Protein AF-A0A7V5R2I4-F1 (afdb_monomer)

Structure (mmCIF, N/CA/C/O backbone):
data_AF-A0A7V5R2I4-F1
#
_entry.id   AF-A0A7V5R2I4-F1
#
loop_
_atom_site.group_PDB
_atom_site.id
_atom_site.type_symbol
_atom_site.label_atom_id
_atom_site.label_alt_id
_atom_site.label_comp_id
_atom_site.label_asym_id
_atom_site.label_entity_id
_atom_site.label_seq_id
_atom_site.pdbx_PDB_ins_code
_atom_site.Cartn_x
_atom_site.Cartn_y
_atom_site.Cartn_z
_atom_site.occupancy
_atom_site.B_iso_or_equiv
_atom_site.auth_seq_id
_atom_site.auth_comp_id
_atom_site.auth_asym_id
_atom_site.auth_atom_id
_atom_site.pdbx_PDB_model_num
ATOM 1 N N . MET A 1 1 ? -25.174 -14.044 34.228 1.00 38.81 1 MET A N 1
ATOM 2 C CA . MET A 1 1 ? -23.750 -13.716 33.975 1.00 38.81 1 MET A CA 1
ATOM 3 C C . MET A 1 1 ? -23.270 -14.518 32.770 1.00 38.81 1 MET A C 1
ATOM 5 O O . MET A 1 1 ? -23.059 -15.716 32.894 1.00 38.81 1 MET A O 1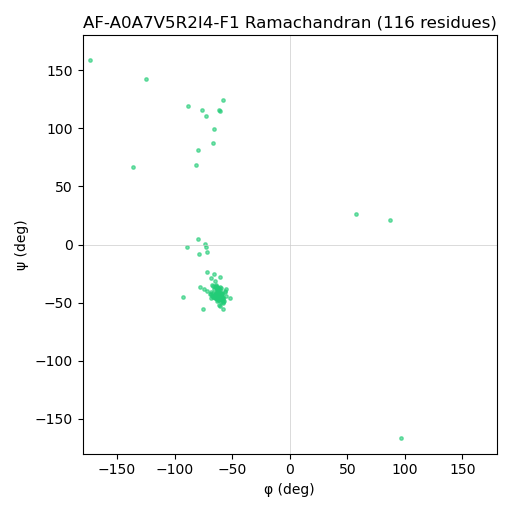
ATOM 9 N N . ILE A 1 2 ? -23.187 -13.897 31.590 1.00 45.03 2 ILE A N 1
ATOM 10 C CA . ILE A 1 2 ? -22.806 -14.571 30.337 1.00 45.03 2 ILE A CA 1
ATOM 11 C C . ILE A 1 2 ? -21.277 -14.528 30.209 1.00 45.03 2 ILE A C 1
ATOM 13 O O . ILE A 1 2 ? -20.680 -13.452 30.187 1.00 45.03 2 ILE A O 1
ATOM 17 N N . LYS A 1 3 ? -20.639 -15.704 30.168 1.00 42.44 3 LYS A N 1
ATOM 18 C CA . LYS A 1 3 ? -19.192 -15.876 29.964 1.00 42.44 3 LYS A CA 1
ATOM 19 C C . LYS A 1 3 ? -18.788 -15.298 28.600 1.00 42.44 3 LYS A C 1
ATOM 21 O O . LYS A 1 3 ? -19.198 -15.813 27.565 1.00 42.44 3 LYS A O 1
ATOM 26 N N . LYS A 1 4 ? -17.959 -14.249 28.594 1.00 44.88 4 LYS A N 1
ATOM 27 C CA . LYS A 1 4 ? -17.351 -13.693 27.376 1.00 44.88 4 LYS A CA 1
ATOM 28 C C . LYS A 1 4 ? -16.260 -14.659 26.890 1.00 44.88 4 LYS A C 1
ATOM 30 O O . LYS A 1 4 ? -15.244 -14.839 27.561 1.00 44.88 4 LYS A O 1
ATOM 35 N N . ASN A 1 5 ? -16.516 -15.318 25.761 1.00 41.62 5 ASN A N 1
ATOM 36 C CA . ASN A 1 5 ? -15.604 -16.251 25.098 1.00 41.62 5 ASN A CA 1
ATOM 37 C C . ASN A 1 5 ? -14.274 -15.551 24.758 1.00 41.62 5 ASN A C 1
ATOM 39 O O . ASN A 1 5 ? -14.260 -14.529 24.075 1.00 41.62 5 ASN A O 1
ATOM 43 N N . ARG A 1 6 ? -13.152 -16.110 25.226 1.00 44.22 6 ARG A N 1
ATOM 44 C CA . ARG A 1 6 ? -11.790 -15.554 25.084 1.00 44.22 6 ARG A CA 1
ATOM 45 C C . ARG A 1 6 ? -11.198 -15.662 23.665 1.00 44.22 6 ARG A C 1
ATOM 47 O O . ARG A 1 6 ? -10.083 -15.209 23.455 1.00 44.22 6 ARG A O 1
ATOM 54 N N . ALA A 1 7 ? -11.931 -16.215 22.697 1.00 42.22 7 ALA A N 1
ATOM 55 C CA . ALA A 1 7 ? -11.445 -16.445 21.332 1.00 42.22 7 ALA A CA 1
ATOM 56 C C . ALA A 1 7 ? -11.669 -15.269 20.355 1.00 42.22 7 ALA A C 1
ATOM 58 O O . ALA A 1 7 ? -11.259 -15.360 19.204 1.00 42.22 7 ALA A O 1
ATOM 59 N N . GLN A 1 8 ? -12.304 -14.169 20.781 1.00 41.88 8 GLN A N 1
ATOM 60 C CA . GLN A 1 8 ? -12.522 -12.983 19.939 1.00 41.88 8 GLN A CA 1
ATOM 61 C C . GLN A 1 8 ? -12.228 -11.685 20.698 1.00 41.88 8 GLN A C 1
ATOM 6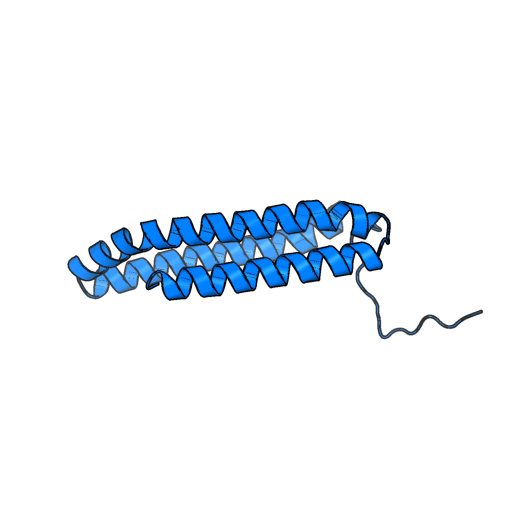3 O O . GLN A 1 8 ? -13.119 -10.884 20.979 1.00 41.88 8 GLN A O 1
ATOM 68 N N . GLN A 1 9 ? -10.962 -11.456 21.050 1.00 42.25 9 GLN A N 1
ATOM 69 C CA . GLN A 1 9 ? -10.503 -10.091 21.306 1.00 42.25 9 GLN A CA 1
ATOM 70 C C . GLN A 1 9 ? -10.239 -9.413 19.959 1.00 42.25 9 GLN A C 1
ATOM 72 O O . GLN A 1 9 ? -9.111 -9.351 19.488 1.00 42.25 9 GLN A O 1
ATOM 77 N N . HIS A 1 10 ? -11.301 -8.925 19.316 1.00 53.16 10 HIS A N 1
ATOM 78 C CA . HIS A 1 10 ? -11.143 -7.841 18.350 1.00 53.16 10 HIS A CA 1
ATOM 79 C C . HIS A 1 10 ? -10.562 -6.661 19.143 1.00 53.16 10 HIS A C 1
ATOM 81 O O . HIS A 1 10 ? -11.208 -6.192 20.083 1.00 53.16 10 HIS A O 1
ATOM 87 N N . ASN A 1 11 ? -9.332 -6.239 18.837 1.00 63.03 11 ASN A N 1
ATOM 88 C CA . ASN A 1 11 ? -8.772 -5.004 19.386 1.00 63.03 11 ASN A CA 1
ATOM 89 C C . ASN A 1 11 ? -9.584 -3.847 18.806 1.00 63.03 11 ASN A C 1
ATOM 91 O O . ASN A 1 11 ? -9.273 -3.336 17.735 1.00 63.03 11 ASN A O 1
ATOM 95 N N . ASP A 1 12 ? -10.676 -3.504 19.483 1.00 75.31 12 ASP A N 1
ATOM 96 C CA . ASP A 1 12 ? -11.515 -2.367 19.146 1.00 75.31 12 ASP A CA 1
ATOM 97 C C . ASP A 1 12 ? -10.706 -1.086 19.359 1.00 75.31 12 ASP A C 1
ATOM 99 O O . ASP A 1 12 ? -10.537 -0.611 20.481 1.00 75.31 12 ASP A O 1
ATOM 103 N N . LEU A 1 13 ? -10.178 -0.552 18.258 1.00 81.62 13 LEU A N 1
ATOM 104 C CA . LEU A 1 13 ? -9.348 0.650 18.253 1.00 81.62 13 LEU A CA 1
ATOM 105 C C . LEU A 1 13 ? -10.170 1.920 18.535 1.00 81.62 13 LEU A C 1
ATOM 107 O O . LEU A 1 13 ? -9.588 2.991 18.686 1.00 81.62 13 LEU A O 1
ATOM 111 N N . THR A 1 14 ? -11.506 1.818 18.616 1.00 82.00 14 THR A N 1
ATOM 112 C CA . THR A 1 14 ? -12.383 2.933 19.010 1.00 82.00 14 THR A CA 1
ATOM 113 C C . THR A 1 14 ? -12.402 3.161 20.523 1.00 82.00 14 THR A C 1
ATOM 115 O O . THR A 1 14 ? -12.956 4.155 20.987 1.00 82.00 14 THR A O 1
ATOM 118 N N . GLN A 1 15 ? -11.796 2.260 21.305 1.00 82.12 15 GLN A N 1
ATOM 119 C CA . GLN A 1 15 ? -11.779 2.312 22.764 1.00 82.12 15 GLN A CA 1
ATOM 120 C C . GLN A 1 15 ? -10.347 2.283 23.309 1.00 82.12 15 GLN A C 1
ATOM 122 O O . GLN A 1 15 ? -9.492 1.542 22.835 1.00 82.12 15 GLN A O 1
ATOM 127 N N . GLY A 1 16 ? -10.087 3.044 24.375 1.00 85.38 16 GLY A N 1
ATOM 128 C CA . GLY A 1 16 ? -8.799 3.046 25.076 1.00 85.38 16 GLY A CA 1
ATOM 129 C C . GLY A 1 16 ? -7.833 4.168 24.655 1.00 85.38 16 GLY A C 1
ATOM 130 O O . GLY A 1 16 ? -8.235 5.155 24.042 1.00 85.38 16 GLY A O 1
ATOM 131 N N . PRO A 1 17 ? -6.544 4.080 25.036 1.00 90.25 17 PRO A N 1
ATOM 132 C CA . PRO A 1 17 ? -5.621 5.212 24.955 1.00 90.25 17 PRO A CA 1
ATOM 133 C C . PRO A 1 17 ? -5.140 5.482 23.524 1.00 90.25 17 PRO A C 1
ATOM 135 O O . PRO A 1 17 ? -4.395 4.687 22.949 1.00 90.25 17 PRO A O 1
ATOM 138 N N . ILE A 1 18 ? -5.490 6.650 22.977 1.00 91.25 18 ILE A N 1
ATOM 139 C CA . ILE A 1 18 ? -5.156 7.082 21.604 1.00 91.25 18 ILE A CA 1
ATOM 140 C C . ILE A 1 18 ? -3.655 6.960 21.312 1.00 91.25 18 ILE A C 1
ATOM 142 O O . ILE A 1 18 ? -3.272 6.390 20.295 1.00 91.25 18 ILE A O 1
ATOM 146 N N . LYS A 1 19 ? -2.785 7.410 22.230 1.00 92.81 19 LYS A N 1
ATOM 147 C CA . LYS A 1 19 ? -1.322 7.355 22.050 1.00 92.81 19 LYS A CA 1
ATOM 148 C C . LYS A 1 19 ? -0.809 5.933 21.782 1.00 92.81 19 LYS A C 1
ATOM 150 O O . LYS A 1 19 ? 0.058 5.749 20.935 1.00 92.81 19 LYS A O 1
ATOM 155 N N . SER A 1 20 ? -1.339 4.927 22.485 1.00 91.12 20 SER A N 1
ATOM 156 C CA . SER A 1 20 ? -0.918 3.533 22.286 1.00 91.12 20 SER A CA 1
ATOM 157 C C . SER A 1 20 ? -1.371 3.006 20.926 1.00 91.12 20 SER A C 1
ATOM 159 O O . SER A 1 20 ? -0.586 2.363 20.234 1.00 91.12 20 SER A O 1
ATOM 161 N N . HIS A 1 21 ? -2.606 3.316 20.527 1.00 91.56 21 HIS A N 1
ATOM 162 C CA . HIS A 1 21 ? -3.149 2.935 19.224 1.00 91.56 21 HIS A CA 1
ATOM 163 C C . HIS A 1 21 ? -2.374 3.580 18.076 1.00 91.56 21 HIS A C 1
ATOM 165 O O . HIS A 1 21 ? -1.971 2.878 17.154 1.00 91.56 21 HIS A O 1
ATOM 171 N N . LEU A 1 22 ? -2.080 4.879 18.175 1.00 92.62 22 LEU A N 1
ATOM 172 C CA . LEU A 1 22 ? -1.276 5.590 17.183 1.00 92.62 22 LEU A CA 1
ATOM 173 C C . LEU A 1 22 ? 0.091 4.937 16.995 1.00 92.62 22 LEU A C 1
ATOM 175 O O . LEU A 1 22 ? 0.464 4.655 15.868 1.00 92.62 22 LEU A O 1
ATOM 179 N N . ILE A 1 23 ? 0.813 4.631 18.075 1.00 94.19 23 ILE A N 1
ATOM 180 C CA . ILE A 1 23 ? 2.133 3.989 17.976 1.00 94.19 23 ILE A CA 1
ATOM 181 C C . ILE A 1 23 ? 2.022 2.587 17.353 1.00 94.19 23 ILE A C 1
ATOM 183 O O . ILE A 1 23 ? 2.813 2.240 16.478 1.00 94.19 23 ILE A O 1
ATOM 187 N N . LYS A 1 24 ? 1.021 1.794 17.761 1.00 91.81 24 LYS A N 1
ATOM 188 C CA . LYS A 1 24 ? 0.790 0.436 17.236 1.00 91.81 24 LYS A CA 1
ATOM 189 C C . LYS A 1 24 ? 0.396 0.406 15.759 1.00 91.81 24 LYS A C 1
ATOM 191 O O . LYS A 1 24 ? 0.616 -0.618 15.126 1.00 91.81 24 LYS A O 1
ATOM 196 N N . LEU A 1 25 ? -0.184 1.483 15.228 1.00 92.38 25 LEU A N 1
ATOM 197 C CA . LEU A 1 25 ? -0.539 1.609 13.812 1.00 92.38 25 LEU A CA 1
ATOM 198 C C . LEU A 1 25 ? 0.577 2.274 12.997 1.00 92.38 25 LEU A C 1
ATOM 200 O O . LEU A 1 25 ? 0.930 1.791 11.927 1.00 92.38 25 LEU A O 1
ATOM 204 N N . ALA A 1 26 ? 1.158 3.359 13.512 1.00 94.88 26 ALA A N 1
ATOM 205 C CA . ALA A 1 26 ? 2.138 4.167 12.798 1.00 94.88 26 ALA A CA 1
ATOM 206 C C . ALA A 1 26 ? 3.458 3.426 12.579 1.00 94.88 26 ALA A C 1
ATOM 208 O O . ALA A 1 26 ? 3.995 3.488 11.484 1.00 94.88 26 ALA A O 1
ATOM 209 N N . ILE A 1 27 ? 3.972 2.693 13.575 1.00 96.06 27 ILE A N 1
ATOM 210 C CA . ILE A 1 27 ? 5.232 1.946 13.416 1.00 96.06 27 ILE A CA 1
ATOM 211 C C . ILE A 1 27 ? 5.156 0.935 12.258 1.00 96.06 27 ILE A C 1
ATOM 213 O O . ILE A 1 27 ? 5.998 1.017 11.362 1.00 96.06 27 ILE A O 1
ATOM 217 N N . PRO A 1 28 ? 4.183 -0.000 12.220 1.00 95.19 28 PRO A N 1
ATOM 218 C CA . PRO A 1 28 ? 4.104 -0.954 11.119 1.00 95.19 28 PRO A CA 1
ATOM 219 C C . PRO A 1 28 ? 3.759 -0.288 9.783 1.00 95.19 28 PRO A C 1
ATOM 221 O O . PRO A 1 28 ? 4.310 -0.695 8.765 1.00 95.19 28 PRO A O 1
ATOM 224 N N . ALA A 1 29 ? 2.916 0.752 9.770 1.00 95.38 29 ALA A N 1
ATOM 225 C CA . ALA A 1 29 ? 2.605 1.486 8.542 1.00 95.38 29 ALA A CA 1
ATOM 226 C C . ALA A 1 29 ? 3.848 2.175 7.954 1.00 95.38 29 ALA A C 1
ATOM 228 O O . ALA A 1 29 ? 4.153 1.988 6.778 1.00 95.38 29 ALA A O 1
ATOM 229 N N . SER A 1 30 ? 4.611 2.902 8.775 1.00 97.19 30 SER A N 1
ATOM 230 C CA . SER A 1 30 ? 5.850 3.564 8.352 1.00 97.19 30 SER A CA 1
ATOM 231 C C . SER A 1 30 ? 6.907 2.565 7.894 1.00 97.19 30 SER A C 1
ATOM 233 O O . SER A 1 30 ? 7.603 2.818 6.915 1.00 97.19 30 SER A O 1
ATOM 235 N N . LEU A 1 31 ? 7.020 1.417 8.569 1.00 97.69 31 LEU A N 1
ATOM 236 C CA . LEU A 1 31 ? 7.926 0.354 8.145 1.00 97.69 31 LEU A CA 1
ATOM 237 C C . LEU A 1 31 ? 7.512 -0.212 6.779 1.00 97.69 31 LEU A C 1
ATOM 239 O O . LEU A 1 31 ? 8.367 -0.410 5.921 1.00 97.69 31 LEU A O 1
ATOM 243 N N . GLY A 1 32 ? 6.209 -0.404 6.555 1.00 96.69 32 GLY A N 1
ATOM 244 C CA . GLY A 1 32 ? 5.668 -0.789 5.252 1.00 96.69 32 GLY A CA 1
ATOM 245 C C . GLY A 1 32 ? 6.031 0.213 4.155 1.00 96.69 32 GLY A C 1
ATOM 246 O O . GLY A 1 32 ? 6.563 -0.184 3.124 1.00 96.69 32 GLY A O 1
ATOM 247 N N . MET A 1 33 ? 5.845 1.512 4.406 1.00 96.62 33 MET A N 1
ATOM 248 C CA . MET A 1 33 ? 6.222 2.570 3.455 1.00 96.62 33 MET A CA 1
ATOM 249 C C . MET A 1 33 ? 7.734 2.629 3.194 1.00 96.62 33 MET A C 1
ATOM 251 O O . MET A 1 33 ? 8.165 2.902 2.073 1.00 96.62 33 MET A O 1
ATOM 255 N N . MET A 1 34 ? 8.556 2.356 4.210 1.00 98.00 34 MET A N 1
ATOM 256 C CA . MET A 1 34 ? 10.007 2.272 4.049 1.00 98.00 34 MET A CA 1
ATOM 257 C C . MET A 1 34 ? 10.389 1.116 3.118 1.00 98.00 34 MET A C 1
ATOM 259 O O . MET A 1 34 ? 11.191 1.309 2.208 1.00 98.00 34 MET A O 1
ATOM 263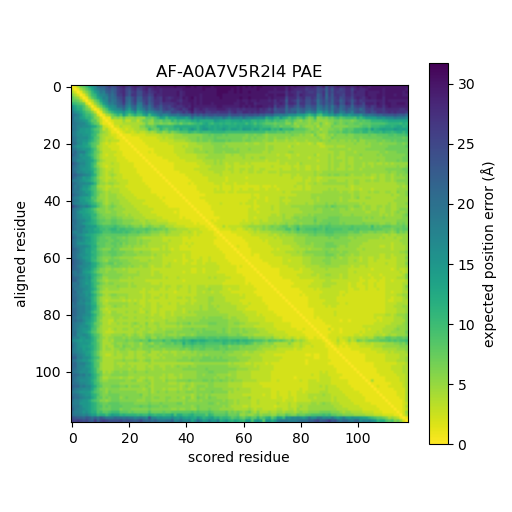 N N . PHE A 1 35 ? 9.799 -0.068 3.309 1.00 97.81 35 PHE A N 1
ATOM 264 C CA . PHE A 1 35 ? 10.042 -1.214 2.432 1.00 97.81 35 PHE A CA 1
ATOM 265 C C . PHE A 1 35 ? 9.525 -0.992 1.012 1.00 97.81 35 PHE A C 1
ATOM 267 O O . PHE A 1 35 ? 10.219 -1.358 0.071 1.00 97.81 35 PHE A O 1
ATOM 274 N N . ASP A 1 36 ? 8.372 -0.348 0.851 1.00 95.50 36 ASP A N 1
ATOM 275 C CA . ASP A 1 36 ? 7.843 0.040 -0.459 1.00 95.50 36 ASP A CA 1
ATOM 276 C C . ASP A 1 36 ? 8.814 0.978 -1.201 1.00 95.50 36 ASP A C 1
ATOM 278 O O . ASP A 1 36 ? 9.169 0.761 -2.359 1.00 95.50 36 ASP A O 1
ATOM 282 N N . THR A 1 37 ? 9.373 1.964 -0.494 1.00 96.56 37 THR A N 1
ATOM 283 C CA . THR A 1 37 ? 10.397 2.863 -1.051 1.00 96.56 37 THR A CA 1
ATOM 284 C C . THR A 1 37 ? 11.679 2.111 -1.426 1.00 96.56 37 THR A C 1
ATOM 286 O O . THR A 1 37 ? 12.241 2.338 -2.496 1.00 96.56 37 THR A O 1
ATOM 289 N N . LEU A 1 38 ? 12.149 1.201 -0.566 1.00 97.88 38 LEU A N 1
ATOM 290 C CA . LEU A 1 38 ? 13.338 0.384 -0.831 1.00 97.88 38 LEU A CA 1
ATOM 291 C C . LEU A 1 38 ? 13.132 -0.572 -2.006 1.00 97.88 38 LEU A C 1
ATOM 293 O O . LEU A 1 38 ? 14.068 -0.786 -2.774 1.00 97.88 38 LEU A O 1
ATOM 297 N N . TYR A 1 39 ? 11.929 -1.122 -2.162 1.00 95.38 39 TYR A N 1
ATOM 298 C CA . TYR A 1 39 ? 11.563 -1.944 -3.308 1.00 95.38 39 TYR A CA 1
ATOM 299 C C . TYR A 1 39 ? 11.667 -1.133 -4.602 1.00 95.38 39 TYR A C 1
ATOM 301 O O . TYR A 1 39 ? 12.418 -1.523 -5.491 1.00 95.38 39 TYR A O 1
ATOM 309 N N . ASN A 1 40 ? 11.038 0.046 -4.654 1.00 93.62 40 ASN A N 1
ATOM 310 C CA . ASN A 1 40 ? 11.108 0.941 -5.813 1.00 93.62 40 ASN A CA 1
ATOM 311 C C . ASN A 1 40 ? 12.5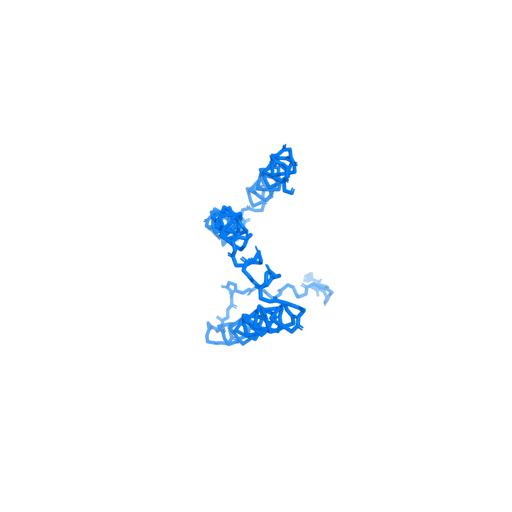50 1.382 -6.137 1.00 93.62 40 ASN A C 1
ATOM 313 O O . ASN A 1 40 ? 12.931 1.492 -7.301 1.00 93.62 40 ASN A O 1
ATOM 317 N N . LEU A 1 41 ? 13.382 1.625 -5.118 1.00 95.62 41 LEU A N 1
ATOM 318 C CA . LEU A 1 41 ? 14.800 1.946 -5.311 1.00 95.62 41 LEU A CA 1
ATOM 319 C C . LEU A 1 41 ? 15.582 0.756 -5.881 1.00 95.62 41 LEU A C 1
ATOM 321 O O . LEU A 1 41 ? 16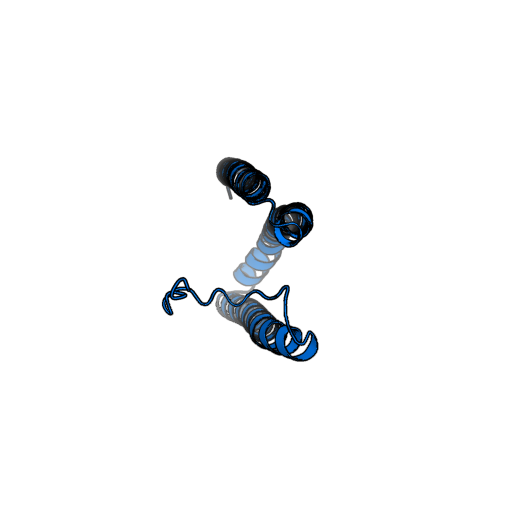.388 0.919 -6.795 1.00 95.62 41 LEU A O 1
ATOM 325 N N . THR A 1 42 ? 15.352 -0.430 -5.324 1.00 96.69 42 THR A N 1
ATOM 326 C CA . THR A 1 42 ? 16.039 -1.661 -5.724 1.00 96.69 42 THR A CA 1
ATOM 327 C C . THR A 1 42 ? 15.669 -2.047 -7.154 1.00 96.69 42 THR A C 1
ATOM 329 O O . THR A 1 42 ? 16.555 -2.363 -7.942 1.00 96.69 42 THR A O 1
ATOM 332 N N . ASP A 1 43 ? 14.389 -1.956 -7.512 1.00 94.25 43 ASP A N 1
ATOM 333 C CA . ASP A 1 43 ? 13.887 -2.232 -8.860 1.00 94.25 43 ASP A CA 1
ATOM 334 C C . ASP A 1 43 ? 14.538 -1.314 -9.908 1.00 94.25 43 ASP A C 1
ATOM 336 O O . ASP A 1 43 ? 15.152 -1.787 -10.866 1.00 94.25 43 ASP A O 1
ATOM 340 N N . ASN A 1 44 ? 14.545 -0.001 -9.650 1.00 93.12 44 ASN A N 1
ATOM 341 C CA . ASN A 1 44 ? 15.213 0.974 -10.514 1.00 93.12 44 ASN A CA 1
ATOM 342 C C . ASN A 1 44 ? 16.723 0.722 -10.640 1.00 93.12 44 ASN A C 1
ATOM 344 O O . ASN A 1 44 ? 17.283 0.855 -11.730 1.00 93.12 44 ASN A O 1
ATOM 348 N N . TRP A 1 45 ? 17.394 0.337 -9.548 1.00 95.50 45 TRP A N 1
ATOM 349 C CA . TRP A 1 45 ? 18.813 -0.021 -9.593 1.00 95.50 45 TRP A CA 1
ATOM 350 C C . TRP A 1 45 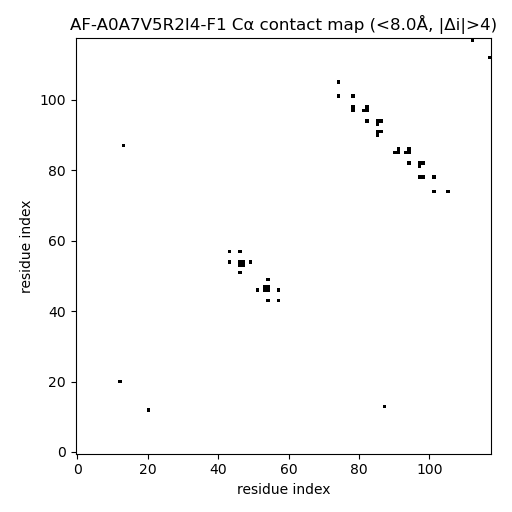? 19.033 -1.205 -10.540 1.00 95.50 45 TRP A C 1
ATOM 352 O O . TRP A 1 45 ? 19.870 -1.128 -11.443 1.00 95.50 45 TRP A O 1
ATOM 362 N N . PHE A 1 46 ? 18.295 -2.304 -10.362 1.00 95.69 46 PHE A N 1
ATOM 363 C CA . PHE A 1 46 ? 18.445 -3.488 -11.210 1.00 95.69 46 PHE A CA 1
ATOM 364 C C . PHE A 1 46 ? 18.107 -3.202 -12.675 1.00 95.69 46 PHE A C 1
ATOM 366 O O . PHE A 1 46 ? 18.847 -3.650 -13.551 1.00 95.69 46 PHE A O 1
ATOM 373 N N . ALA A 1 47 ? 17.077 -2.402 -12.955 1.00 94.69 47 ALA A N 1
ATOM 374 C CA . ALA A 1 47 ? 16.764 -1.966 -14.314 1.00 94.69 47 ALA A CA 1
ATOM 375 C C . ALA A 1 47 ? 17.929 -1.193 -14.958 1.00 94.69 47 ALA A C 1
ATOM 377 O O . ALA A 1 47 ? 18.293 -1.471 -16.103 1.00 94.69 47 ALA A O 1
ATOM 378 N N . GLY A 1 48 ? 18.572 -0.295 -14.203 1.00 94.44 48 GLY A N 1
ATOM 379 C CA . GLY A 1 48 ? 19.773 0.422 -14.642 1.00 94.44 48 GLY A CA 1
ATOM 380 C C . GLY A 1 48 ? 20.985 -0.483 -14.876 1.00 94.44 48 GLY A C 1
ATOM 381 O O . GLY A 1 48 ? 21.776 -0.222 -15.776 1.00 94.44 48 GLY A O 1
ATOM 382 N N . MET A 1 49 ? 21.117 -1.582 -14.124 1.00 95.75 49 MET A N 1
ATOM 383 C CA . MET A 1 49 ? 22.178 -2.573 -14.359 1.00 95.75 49 MET A CA 1
ATOM 384 C C . MET A 1 49 ? 21.954 -3.417 -15.621 1.00 95.75 49 MET A C 1
ATOM 386 O O . MET A 1 49 ? 22.921 -3.948 -16.161 1.00 95.75 49 MET A O 1
ATOM 390 N N . ILE A 1 50 ? 20.711 -3.553 -16.098 1.00 95.44 50 ILE A N 1
ATOM 391 C CA . ILE A 1 50 ? 20.405 -4.298 -17.328 1.00 95.44 50 ILE A CA 1
ATOM 392 C C . ILE A 1 50 ? 20.806 -3.483 -18.561 1.00 95.44 50 ILE A C 1
ATOM 394 O O . ILE A 1 50 ? 21.538 -3.979 -19.414 1.00 95.44 50 ILE A O 1
ATOM 398 N N . SER A 1 51 ? 20.292 -2.257 -18.688 1.00 95.31 51 SER A N 1
ATOM 399 C CA . SER A 1 51 ? 20.683 -1.298 -19.730 1.00 95.31 51 SER A CA 1
ATOM 400 C C . SER A 1 51 ? 20.022 0.060 -19.499 1.00 95.31 51 SER A C 1
ATOM 402 O O . SER A 1 51 ? 18.934 0.134 -18.925 1.00 95.31 51 SER A O 1
ATOM 404 N N . ASP A 1 52 ? 20.599 1.116 -20.072 1.00 94.38 52 ASP A N 1
ATOM 405 C CA . ASP A 1 52 ? 19.989 2.452 -20.073 1.00 94.38 52 ASP A CA 1
ATOM 406 C C . ASP A 1 52 ? 18.580 2.436 -20.690 1.00 94.38 52 ASP A C 1
ATOM 408 O O . ASP A 1 52 ? 17.648 3.040 -20.160 1.00 94.38 52 ASP A O 1
ATOM 412 N N . ASN A 1 53 ? 18.391 1.675 -21.774 1.00 95.69 53 ASN A N 1
ATOM 413 C CA . ASN A 1 53 ? 17.093 1.537 -22.440 1.00 95.69 53 ASN A CA 1
ATOM 414 C C . ASN A 1 53 ? 16.039 0.876 -21.537 1.00 95.69 53 ASN A C 1
ATOM 416 O O . ASN A 1 53 ? 14.870 1.257 -21.588 1.00 95.69 53 ASN A O 1
ATOM 420 N N . ALA A 1 54 ? 16.438 -0.092 -20.706 1.00 93.31 54 ALA A N 1
ATOM 421 C CA . ALA A 1 54 ? 15.537 -0.738 -19.755 1.00 93.31 54 ALA A CA 1
ATOM 422 C C . ALA A 1 54 ? 15.090 0.239 -18.655 1.00 93.31 54 ALA A C 1
ATOM 424 O O . ALA A 1 54 ? 13.897 0.330 -18.371 1.00 93.31 54 ALA A O 1
ATOM 425 N N . LEU A 1 55 ? 16.017 1.023 -18.094 1.00 94.56 55 LEU A N 1
ATOM 426 C CA . LEU A 1 55 ? 15.704 2.036 -17.079 1.00 94.56 55 LEU A CA 1
ATOM 427 C C . LEU A 1 55 ? 14.802 3.156 -17.621 1.00 94.56 55 LEU A C 1
ATOM 429 O O . LEU A 1 55 ? 13.850 3.576 -16.955 1.00 94.56 55 LEU A O 1
ATOM 433 N N . VAL A 1 56 ? 15.067 3.624 -18.845 1.00 95.25 56 VAL A N 1
ATOM 434 C CA . VAL A 1 56 ? 14.217 4.614 -19.525 1.00 95.25 56 VAL A CA 1
ATOM 435 C C . VAL A 1 56 ? 12.820 4.043 -19.774 1.00 95.25 56 VAL A C 1
ATOM 437 O O . VAL A 1 56 ? 11.828 4.709 -19.475 1.00 95.25 56 VAL A O 1
ATOM 440 N N . GLY A 1 57 ? 12.724 2.800 -20.256 1.00 94.69 57 GLY A N 1
ATOM 441 C CA . GLY A 1 57 ? 11.446 2.112 -20.447 1.00 94.69 57 GLY A CA 1
ATOM 442 C C . GLY A 1 57 ? 10.639 1.992 -19.151 1.00 94.69 57 GLY A C 1
ATOM 443 O O . GLY A 1 57 ? 9.455 2.329 -19.134 1.00 94.69 57 GLY A O 1
ATOM 444 N N . LEU A 1 58 ? 11.290 1.597 -18.052 1.00 94.31 58 LEU A N 1
ATOM 445 C CA . LEU A 1 58 ? 10.671 1.498 -16.728 1.00 94.31 58 LEU A CA 1
ATOM 446 C C . LEU A 1 58 ? 10.154 2.856 -16.236 1.00 94.31 58 LEU A C 1
ATOM 448 O O . LEU A 1 58 ? 9.031 2.950 -15.739 1.00 94.31 58 LEU A O 1
ATOM 452 N N . SER A 1 59 ? 10.936 3.921 -16.424 1.00 92.75 59 SER A N 1
ATOM 453 C CA . SER A 1 59 ? 10.558 5.280 -16.016 1.00 92.75 59 SER A CA 1
ATOM 454 C C . SER A 1 59 ? 9.306 5.769 -16.750 1.00 92.75 59 SER A C 1
ATOM 456 O O . SER A 1 59 ? 8.421 6.368 -16.141 1.00 92.75 59 SER A O 1
ATOM 458 N N . ILE A 1 60 ? 9.195 5.475 -18.050 1.00 94.50 60 ILE A N 1
ATOM 459 C CA . ILE A 1 60 ? 8.012 5.817 -18.851 1.00 94.50 60 ILE A CA 1
ATOM 460 C C . ILE A 1 60 ? 6.800 4.988 -18.400 1.00 94.50 60 ILE A C 1
ATOM 462 O O . ILE A 1 60 ? 5.726 5.547 -18.176 1.00 94.50 60 ILE A O 1
ATOM 466 N N . ALA A 1 61 ? 6.966 3.674 -18.212 1.00 92.44 61 ALA A N 1
ATOM 467 C CA . ALA A 1 61 ? 5.894 2.792 -17.742 1.00 92.44 61 ALA A CA 1
ATOM 468 C C . ALA A 1 61 ? 5.373 3.194 -16.348 1.00 92.44 61 ALA A C 1
ATOM 470 O O . ALA A 1 61 ? 4.166 3.160 -16.092 1.00 92.44 61 ALA A O 1
ATOM 471 N N . SER A 1 62 ? 6.269 3.661 -15.475 1.00 91.81 62 SER A N 1
ATOM 472 C CA . SER A 1 62 ? 5.948 4.109 -14.116 1.00 91.81 62 SER A CA 1
ATOM 473 C C . SER A 1 62 ? 4.959 5.278 -14.080 1.00 91.81 62 SER A C 1
ATOM 475 O O . SER A 1 62 ? 4.187 5.387 -13.131 1.00 91.81 62 SER A O 1
ATOM 477 N N . ILE A 1 63 ? 4.915 6.128 -15.114 1.00 93.00 63 ILE A N 1
ATOM 478 C CA . ILE A 1 63 ? 3.942 7.232 -15.204 1.00 93.00 63 ILE A CA 1
ATOM 479 C C . ILE A 1 63 ? 2.515 6.681 -15.294 1.00 93.00 63 ILE A C 1
ATOM 481 O O . ILE A 1 63 ? 1.623 7.139 -14.580 1.00 93.00 63 ILE A O 1
ATOM 485 N N . VAL A 1 64 ? 2.297 5.675 -16.145 1.00 91.38 64 VAL A N 1
ATOM 486 C CA . VAL A 1 64 ? 0.983 5.033 -16.294 1.00 91.38 64 VAL A CA 1
ATOM 487 C C . VAL A 1 64 ? 0.633 4.247 -15.032 1.00 91.38 64 VAL A C 1
ATOM 489 O O . VAL A 1 64 ? -0.492 4.331 -14.541 1.00 91.38 64 VAL A O 1
ATOM 492 N N . PHE A 1 65 ? 1.612 3.552 -14.452 1.00 90.25 65 PHE A N 1
ATOM 493 C CA . PHE A 1 65 ? 1.433 2.822 -13.201 1.00 90.25 65 PHE A CA 1
ATOM 494 C C . PHE A 1 65 ? 1.022 3.740 -12.036 1.00 90.25 65 PHE A C 1
ATOM 496 O O . PHE A 1 65 ? 0.092 3.422 -11.294 1.00 90.25 65 PHE A O 1
ATOM 503 N N . LEU A 1 66 ? 1.630 4.926 -11.918 1.00 92.06 66 LEU A N 1
ATOM 504 C CA . LEU A 1 66 ? 1.275 5.911 -10.895 1.00 92.06 66 LEU A CA 1
ATOM 505 C C . LEU A 1 66 ? -0.180 6.387 -11.027 1.00 92.06 66 LEU A C 1
ATOM 507 O O . LEU A 1 66 ? -0.862 6.559 -10.016 1.00 92.06 66 LEU A O 1
ATOM 511 N N . LEU A 1 67 ? -0.682 6.565 -12.255 1.00 92.06 67 LEU A N 1
ATOM 512 C CA . LEU A 1 67 ? -2.085 6.926 -12.488 1.00 92.06 67 LEU A CA 1
ATOM 513 C C . LEU A 1 67 ? -3.041 5.834 -11.984 1.00 92.06 67 LEU A C 1
ATOM 515 O O . LEU A 1 67 ? -4.061 6.148 -11.368 1.00 92.06 67 LEU A O 1
ATOM 519 N N . LEU A 1 68 ? -2.698 4.558 -12.177 1.00 89.56 68 LEU A N 1
ATOM 520 C CA . LEU A 1 68 ? -3.492 3.438 -11.660 1.00 89.56 68 LEU A CA 1
ATOM 521 C C . LEU A 1 68 ? -3.475 3.368 -10.131 1.00 89.56 68 LEU A C 1
ATOM 523 O O . LEU A 1 68 ? -4.520 3.161 -9.501 1.00 89.56 68 LEU A O 1
ATOM 527 N N . ILE A 1 69 ? -2.307 3.591 -9.523 1.00 92.00 69 ILE A N 1
ATOM 528 C CA . ILE A 1 69 ? -2.191 3.701 -8.067 1.00 92.00 69 ILE A CA 1
ATOM 529 C C . ILE A 1 69 ? -3.078 4.840 -7.563 1.00 92.00 69 ILE A C 1
ATOM 531 O O . ILE A 1 69 ? -3.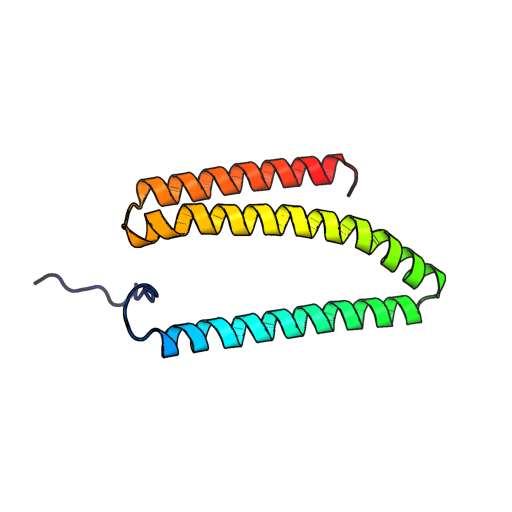824 4.638 -6.609 1.00 92.00 69 ILE A O 1
ATOM 535 N N . ALA A 1 70 ? -3.065 6.008 -8.211 1.00 93.81 70 ALA A N 1
ATOM 536 C CA . ALA A 1 70 ? -3.862 7.159 -7.788 1.00 93.81 70 ALA A CA 1
ATOM 537 C C . ALA A 1 70 ? -5.369 6.850 -7.748 1.00 93.81 70 ALA A C 1
ATOM 539 O O . ALA A 1 70 ? -6.043 7.191 -6.774 1.00 93.81 70 ALA A O 1
ATOM 540 N N . ILE A 1 71 ? -5.893 6.149 -8.759 1.00 92.12 71 ILE A N 1
ATOM 541 C CA . ILE A 1 71 ? -7.300 5.713 -8.796 1.00 92.12 71 ILE A CA 1
ATOM 542 C C . ILE A 1 71 ? -7.593 4.737 -7.649 1.00 92.12 71 ILE A C 1
ATOM 544 O O . ILE A 1 71 ? -8.590 4.881 -6.936 1.00 92.12 71 ILE A O 1
ATOM 548 N N . THR A 1 72 ? -6.701 3.770 -7.436 1.00 91.62 72 THR A N 1
ATOM 549 C CA . THR A 1 72 ? -6.853 2.737 -6.401 1.00 91.62 72 THR A CA 1
ATOM 550 C C . THR A 1 72 ? -6.820 3.338 -4.994 1.00 91.62 72 THR A C 1
ATOM 552 O O . THR A 1 72 ? -7.691 3.049 -4.172 1.00 91.62 72 THR A O 1
ATOM 555 N N . VAL A 1 73 ? -5.866 4.234 -4.729 1.00 94.25 73 VAL A N 1
ATOM 556 C CA . VAL A 1 73 ? -5.762 4.991 -3.474 1.00 94.25 73 VAL A CA 1
ATOM 557 C C . VAL A 1 73 ? -6.989 5.885 -3.280 1.00 94.25 73 VAL A C 1
ATOM 559 O O . VAL A 1 73 ? -7.499 5.990 -2.164 1.00 94.25 73 VAL A O 1
ATOM 562 N N . GLY A 1 74 ? -7.516 6.476 -4.356 1.00 94.75 74 GLY A N 1
ATOM 563 C CA . GLY A 1 74 ? -8.771 7.226 -4.338 1.00 94.75 74 GLY A CA 1
ATOM 564 C C . GLY A 1 74 ? -9.954 6.380 -3.860 1.00 94.75 74 GLY A C 1
ATOM 565 O O . GLY A 1 74 ? -10.653 6.777 -2.925 1.00 94.75 74 GLY A O 1
ATOM 566 N N . LEU A 1 75 ? -10.142 5.182 -4.429 1.00 94.75 75 LEU A N 1
ATOM 567 C CA . LEU A 1 75 ? -11.189 4.251 -3.992 1.00 94.75 75 LEU A CA 1
ATOM 568 C C . LEU A 1 75 ? -10.984 3.797 -2.541 1.00 94.75 75 LEU A C 1
ATOM 570 O O . LEU A 1 75 ? -11.947 3.760 -1.770 1.00 94.75 75 LEU A O 1
ATOM 574 N N . GLN A 1 76 ? -9.753 3.451 -2.158 1.00 94.56 76 GLN A N 1
ATOM 575 C CA . GLN A 1 76 ? -9.418 3.046 -0.792 1.00 94.56 76 GLN A CA 1
ATOM 576 C C . GLN A 1 76 ? -9.777 4.152 0.209 1.00 94.56 76 GLN A C 1
ATOM 578 O O . GLN A 1 76 ? -10.443 3.890 1.214 1.00 94.56 76 GLN A O 1
ATOM 583 N N . SER A 1 77 ? -9.358 5.386 -0.074 1.00 95.56 77 SER A N 1
ATOM 584 C CA . SER A 1 77 ? -9.612 6.551 0.774 1.00 95.56 77 SER A CA 1
ATOM 585 C C . SER A 1 77 ? -11.109 6.852 0.879 1.00 95.56 77 SER A C 1
ATOM 587 O O . SER A 1 77 ? -11.637 6.968 1.986 1.00 95.56 77 SER A O 1
ATOM 589 N N . GLY A 1 78 ? -11.824 6.867 -0.253 1.00 95.56 78 GLY A N 1
ATOM 590 C CA . GLY A 1 78 ? -13.275 7.064 -0.285 1.00 95.56 78 GLY A CA 1
ATOM 591 C C . GLY A 1 78 ? -14.033 5.988 0.496 1.00 95.56 78 GLY A C 1
ATOM 592 O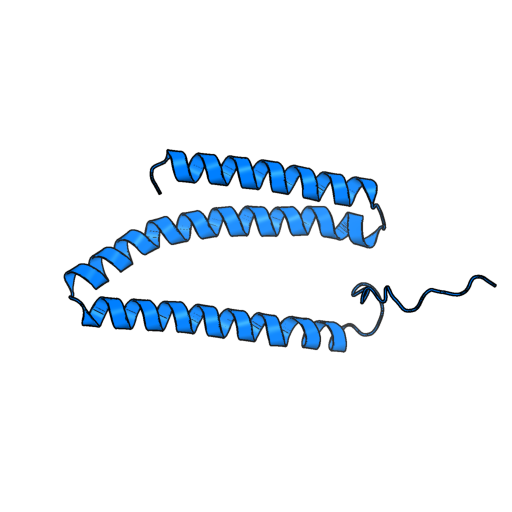 O . GLY A 1 78 ? -14.891 6.303 1.315 1.00 95.56 78 GLY A O 1
ATOM 593 N N . THR A 1 79 ? -13.657 4.718 0.324 1.00 95.81 79 THR A N 1
ATOM 594 C CA . THR A 1 79 ? -14.249 3.595 1.068 1.00 95.81 79 THR A CA 1
ATOM 595 C C . THR A 1 79 ? -14.019 3.740 2.570 1.00 95.81 79 THR A C 1
ATOM 597 O O . THR A 1 79 ? -14.956 3.594 3.352 1.00 95.81 79 THR A O 1
ATOM 600 N N . SER A 1 80 ? -12.793 4.069 2.986 1.00 94.50 80 SER A N 1
ATOM 601 C CA . SER A 1 80 ? -12.459 4.289 4.397 1.00 94.50 80 SER A CA 1
ATOM 602 C C . SER A 1 80 ? -13.291 5.424 5.005 1.00 94.50 80 SER A C 1
ATOM 604 O O . SER A 1 80 ? -13.853 5.267 6.090 1.00 94.50 80 SER A O 1
ATOM 606 N N . ALA A 1 81 ? -13.452 6.535 4.276 1.00 95.50 81 ALA A N 1
ATOM 607 C CA . ALA A 1 81 ? -14.250 7.680 4.709 1.00 95.50 81 ALA A CA 1
ATOM 608 C C . ALA A 1 81 ? -15.745 7.351 4.873 1.00 95.50 81 ALA A C 1
ATOM 610 O O . ALA A 1 81 ? -16.379 7.870 5.790 1.00 95.50 81 ALA A O 1
ATOM 611 N N . MET A 1 82 ? -16.306 6.475 4.030 1.00 95.00 82 MET A N 1
ATOM 612 C CA . MET A 1 82 ? -17.702 6.029 4.155 1.00 95.00 82 MET A CA 1
ATOM 613 C C . MET A 1 82 ? -17.892 4.982 5.260 1.00 95.00 82 MET A C 1
ATOM 615 O O . MET A 1 82 ? -18.892 5.009 5.972 1.00 95.00 82 MET A O 1
ATOM 619 N N . VAL A 1 83 ? -16.927 4.075 5.443 1.00 95.50 83 VAL A N 1
ATOM 620 C CA . VAL A 1 83 ? -17.007 3.000 6.445 1.00 95.50 83 VAL A CA 1
ATOM 621 C C . VAL A 1 83 ? -16.784 3.520 7.866 1.00 95.50 83 VAL A C 1
ATOM 623 O O . VAL A 1 83 ? -17.443 3.046 8.792 1.00 95.50 83 VAL A O 1
ATOM 626 N N . ALA A 1 84 ? -15.872 4.476 8.067 1.00 92.38 84 ALA A N 1
ATOM 627 C CA . ALA A 1 84 ? -15.448 4.894 9.404 1.00 92.38 84 ALA A CA 1
ATOM 628 C C . ALA A 1 84 ? -16.597 5.397 10.313 1.00 92.38 84 ALA A C 1
ATOM 630 O O . ALA A 1 84 ? -16.668 4.930 11.456 1.00 92.38 84 ALA A O 1
ATOM 631 N N . PRO A 1 85 ? -17.528 6.269 9.863 1.00 92.81 85 PRO A N 1
ATOM 632 C CA . PRO A 1 85 ? -18.635 6.738 10.702 1.00 92.81 85 PRO A CA 1
ATOM 633 C C . PRO A 1 85 ? -19.618 5.622 11.080 1.00 92.81 85 PRO A C 1
ATOM 635 O O . PRO A 1 85 ? -19.991 5.491 12.246 1.00 92.81 85 PRO A O 1
ATOM 638 N N . ASP A 1 86 ? -20.016 4.784 10.119 1.00 93.88 86 ASP A N 1
ATOM 639 C CA . ASP A 1 86 ? -20.947 3.674 10.361 1.00 93.88 86 ASP A CA 1
ATOM 640 C C . ASP A 1 86 ? -20.324 2.589 11.249 1.00 93.88 86 ASP A C 1
ATOM 642 O O . ASP A 1 86 ? -21.004 2.009 12.102 1.00 93.88 86 ASP A O 1
ATOM 646 N N . PHE A 1 87 ? -19.017 2.352 11.104 1.00 89.69 87 PHE A N 1
ATOM 647 C CA . PHE A 1 87 ? -18.267 1.459 11.981 1.00 89.69 87 PHE A CA 1
ATOM 648 C C . PHE A 1 87 ? -18.239 1.986 13.421 1.00 89.69 87 PHE A C 1
ATOM 650 O O . PHE A 1 87 ? -18.538 1.234 14.351 1.00 89.69 87 PHE A O 1
ATOM 657 N N . ALA A 1 88 ? -17.972 3.284 13.610 1.00 87.81 88 ALA A N 1
ATOM 658 C CA . ALA A 1 88 ? -18.001 3.928 14.924 1.00 87.81 88 ALA A CA 1
ATOM 659 C C . ALA A 1 88 ? -19.400 3.879 15.572 1.00 87.81 88 ALA A C 1
ATOM 661 O O . ALA A 1 88 ? -19.522 3.619 16.770 1.00 87.81 88 ALA A O 1
ATOM 662 N N . ASN A 1 89 ? -20.460 4.030 14.772 1.00 90.50 89 ASN A N 1
ATOM 663 C CA . ASN A 1 89 ? -21.855 3.951 15.219 1.00 90.50 89 ASN A CA 1
ATOM 664 C C . ASN A 1 89 ? -22.380 2.512 15.394 1.00 90.50 89 ASN A C 1
ATOM 666 O O . ASN A 1 89 ? -23.560 2.319 15.686 1.00 90.50 89 ASN A O 1
ATOM 670 N N . LYS A 1 90 ? -21.529 1.486 15.231 1.00 88.31 90 LYS A N 1
ATOM 671 C CA . LYS A 1 90 ? -21.892 0.055 15.299 1.00 88.31 90 LYS A CA 1
ATOM 672 C C . LYS A 1 90 ? -22.988 -0.353 14.301 1.00 88.31 90 LYS A C 1
ATOM 674 O O . LYS A 1 90 ? -23.671 -1.359 14.507 1.00 88.31 90 LYS A O 1
ATOM 679 N N . ASN A 1 91 ? -23.119 0.372 13.190 1.00 93.31 91 ASN A N 1
ATOM 680 C CA . ASN A 1 91 ? -24.082 0.107 12.125 1.00 93.31 91 ASN A CA 1
ATOM 681 C C . ASN A 1 91 ? -23.572 -0.996 11.177 1.00 93.31 91 ASN A C 1
ATOM 683 O O . ASN A 1 91 ? -23.233 -0.768 10.016 1.00 93.31 91 ASN A O 1
ATOM 687 N N . GLN A 1 92 ? -23.492 -2.224 11.695 1.00 91.94 92 GLN A N 1
ATOM 688 C CA . GLN A 1 92 ? -22.945 -3.382 10.976 1.00 91.94 92 GLN A CA 1
ATOM 689 C C . GLN A 1 92 ? -23.612 -3.677 9.615 1.00 91.94 92 GLN A C 1
ATOM 691 O O . GLN A 1 92 ? -22.885 -4.041 8.688 1.00 91.94 92 GLN A O 1
ATOM 696 N N . PRO A 1 93 ? -24.944 -3.533 9.438 1.00 95.38 93 PRO A N 1
ATOM 697 C CA . PRO A 1 93 ? -25.574 -3.721 8.130 1.00 95.38 93 PRO A CA 1
ATOM 698 C C . PRO A 1 93 ? -25.041 -2.747 7.074 1.00 95.38 93 PRO A C 1
ATOM 700 O O . PRO A 1 93 ? -24.707 -3.165 5.965 1.00 95.38 93 PRO A O 1
ATOM 703 N N . GLN A 1 94 ? -24.893 -1.470 7.431 1.00 95.06 94 GLN A N 1
ATOM 704 C CA . GLN A 1 94 ? -24.420 -0.445 6.506 1.00 95.06 94 GLN A CA 1
ATOM 705 C C . GLN A 1 94 ? -22.927 -0.604 6.195 1.00 95.06 94 GLN A C 1
ATOM 707 O O . GLN A 1 94 ? -22.538 -0.535 5.033 1.00 95.06 94 GLN A O 1
ATOM 712 N N . VAL A 1 95 ? -22.102 -0.936 7.197 1.00 94.38 95 VAL A N 1
ATOM 713 C CA . VAL A 1 95 ? -20.679 -1.275 6.995 1.00 94.38 95 VAL A CA 1
ATOM 714 C C . VAL A 1 95 ? -20.521 -2.411 5.980 1.00 94.38 95 VAL A C 1
ATOM 716 O O . VAL A 1 95 ? -19.693 -2.323 5.075 1.00 94.38 95 VAL A O 1
ATOM 719 N N . ARG A 1 96 ? -21.337 -3.468 6.087 1.00 95.50 96 ARG A N 1
ATOM 720 C CA . ARG A 1 96 ? -21.321 -4.586 5.129 1.00 95.50 96 ARG A CA 1
ATOM 721 C C . ARG A 1 96 ? -21.707 -4.147 3.719 1.00 95.50 96 ARG A C 1
ATOM 723 O O . ARG A 1 96 ? -21.084 -4.606 2.767 1.00 95.50 96 ARG A O 1
ATOM 730 N N . SER A 1 97 ? -22.696 -3.262 3.596 1.00 96.62 97 SER A N 1
ATOM 731 C CA . SER A 1 97 ? -23.114 -2.690 2.311 1.00 96.62 97 SER A CA 1
ATOM 732 C C . SER A 1 97 ? -21.988 -1.881 1.661 1.00 96.62 97 SER A C 1
ATOM 734 O O . SER A 1 97 ? -21.651 -2.124 0.503 1.00 96.62 97 SER A O 1
ATOM 736 N N . TRP A 1 98 ? -21.329 -0.996 2.420 1.00 96.31 98 TRP A N 1
ATOM 737 C CA . TRP A 1 98 ? -20.184 -0.227 1.924 1.00 96.31 98 TRP A CA 1
ATOM 738 C C . TRP A 1 98 ? -19.051 -1.128 1.443 1.00 96.31 98 TRP A C 1
ATOM 740 O O . TRP A 1 98 ? -18.567 -0.952 0.330 1.00 96.31 98 TRP A O 1
ATOM 750 N N . ILE A 1 99 ? -18.678 -2.138 2.233 1.00 95.19 99 ILE A N 1
ATOM 751 C CA . ILE A 1 99 ? -17.625 -3.088 1.854 1.00 95.19 99 ILE A CA 1
ATOM 752 C C . ILE A 1 99 ? -18.003 -3.845 0.572 1.00 95.19 99 ILE A C 1
ATOM 754 O O . ILE A 1 99 ? -17.179 -3.946 -0.334 1.00 95.19 99 ILE A O 1
ATOM 758 N N . ALA A 1 100 ? -19.235 -4.354 0.467 1.00 96.25 100 ALA A N 1
ATOM 759 C CA . ALA A 1 100 ? -19.690 -5.085 -0.716 1.00 96.25 100 ALA A CA 1
ATOM 760 C C . ALA A 1 100 ? -19.678 -4.209 -1.980 1.00 96.25 100 ALA A C 1
ATOM 762 O O . ALA A 1 100 ? -19.191 -4.642 -3.025 1.00 96.25 100 ALA A O 1
ATOM 763 N N . ASN A 1 101 ? -20.149 -2.963 -1.876 1.00 95.94 101 ASN A N 1
ATOM 764 C CA . ASN A 1 101 ? -20.148 -2.014 -2.988 1.00 95.94 101 ASN A CA 1
ATOM 765 C C . ASN A 1 101 ? -18.727 -1.644 -3.418 1.00 95.94 101 ASN A C 1
ATOM 767 O O . ASN A 1 101 ? -18.422 -1.677 -4.608 1.00 95.94 101 ASN A O 1
ATOM 771 N N . SER A 1 102 ? -17.838 -1.351 -2.467 1.00 95.69 102 SER A N 1
ATOM 772 C CA . SER A 1 102 ? -16.439 -1.036 -2.762 1.00 95.69 102 SER A CA 1
ATOM 773 C C . SER A 1 102 ? -15.699 -2.206 -3.404 1.00 95.69 102 SER A C 1
ATOM 775 O O . SER A 1 102 ? -14.906 -1.990 -4.317 1.00 95.69 102 SER A O 1
ATOM 777 N N . LEU A 1 103 ? -15.985 -3.446 -2.991 1.00 95.81 103 LEU A N 1
ATOM 778 C CA . LEU A 1 103 ? -15.456 -4.642 -3.652 1.00 95.81 103 LEU A CA 1
ATOM 779 C C . LEU A 1 103 ? -15.986 -4.781 -5.084 1.00 95.81 103 LEU A C 1
ATOM 781 O O . LEU A 1 103 ? -15.207 -5.062 -5.991 1.00 95.81 103 LEU A O 1
ATOM 785 N N . GLY A 1 104 ? -17.282 -4.543 -5.307 1.00 96.56 104 GLY A N 1
ATOM 786 C CA . GLY A 1 104 ? -17.876 -4.556 -6.647 1.00 96.56 104 GLY A CA 1
ATOM 787 C C . GLY A 1 104 ? -17.260 -3.506 -7.576 1.00 96.56 104 GLY A C 1
ATOM 788 O O . GLY A 1 104 ? -16.888 -3.822 -8.704 1.00 96.56 104 GLY A O 1
ATOM 789 N N . ILE A 1 105 ? -17.081 -2.276 -7.085 1.00 95.50 105 ILE A N 1
ATOM 790 C CA . ILE A 1 105 ? -16.416 -1.192 -7.825 1.00 95.50 105 ILE A CA 1
ATOM 791 C C . ILE A 1 105 ? -14.947 -1.539 -8.087 1.00 95.50 105 ILE A C 1
ATOM 793 O O . ILE A 1 105 ? -14.468 -1.352 -9.202 1.00 95.50 105 ILE A O 1
ATOM 797 N N . GLY A 1 106 ? -14.237 -2.080 -7.094 1.00 94.69 106 GLY A N 1
ATOM 798 C CA . GLY A 1 106 ? -12.846 -2.508 -7.242 1.00 94.69 106 GLY A CA 1
ATOM 799 C C . GLY A 1 106 ? -12.672 -3.593 -8.307 1.00 94.69 106 GLY A C 1
ATOM 800 O O . GLY A 1 106 ? -11.782 -3.486 -9.148 1.00 94.69 106 GLY A O 1
ATOM 801 N N . LEU A 1 107 ? -13.556 -4.595 -8.328 1.00 95.19 107 LEU A N 1
ATOM 802 C CA . LEU A 1 107 ? -13.566 -5.640 -9.357 1.00 95.19 107 LEU A CA 1
ATOM 803 C C . LEU A 1 107 ? -13.867 -5.074 -10.746 1.00 95.19 107 LEU A C 1
ATOM 805 O O . LEU A 1 107 ? -13.177 -5.416 -11.703 1.00 95.19 107 LEU A O 1
ATOM 809 N N . LEU A 1 108 ? -14.852 -4.180 -10.863 1.00 94.88 108 LEU A N 1
ATOM 810 C CA . LEU A 1 108 ? -15.150 -3.505 -12.127 1.00 94.88 108 LEU A CA 1
ATOM 811 C C . LEU A 1 108 ? -13.948 -2.704 -12.634 1.00 94.88 108 LEU A C 1
ATOM 813 O O . LEU A 1 108 ? -13.582 -2.838 -13.798 1.00 94.88 108 LEU A O 1
ATOM 817 N N . MET A 1 109 ? -13.298 -1.922 -11.769 1.00 92.38 109 MET A N 1
ATOM 818 C CA . MET A 1 109 ? -12.094 -1.180 -12.148 1.00 92.38 109 MET A CA 1
ATOM 819 C C . MET A 1 109 ? -10.955 -2.112 -12.555 1.00 92.38 109 MET A C 1
ATOM 821 O O . MET A 1 109 ? -10.297 -1.843 -13.552 1.00 92.38 109 MET A O 1
ATOM 825 N N . SER A 1 110 ? -10.752 -3.223 -11.844 1.00 91.81 110 SER A N 1
ATOM 826 C CA . SER A 1 110 ? -9.748 -4.224 -12.215 1.00 91.81 110 SER A CA 1
ATOM 827 C C . SER A 1 110 ? -9.995 -4.781 -13.619 1.00 91.81 110 SER A C 1
ATOM 829 O O . SER A 1 110 ? -9.066 -4.819 -14.421 1.00 91.81 110 SER A O 1
ATOM 831 N N . VAL A 1 111 ? -11.239 -5.138 -13.952 1.00 94.12 111 VAL A N 1
ATOM 832 C CA . VAL A 1 111 ? -11.595 -5.606 -15.301 1.00 94.12 111 VAL A CA 1
ATOM 833 C C . VAL A 1 111 ? -11.354 -4.517 -16.346 1.00 94.12 111 VAL A C 1
ATOM 835 O O . VAL A 1 111 ? -10.803 -4.802 -17.404 1.00 94.12 111 VAL A O 1
ATOM 838 N N . VAL A 1 112 ? -11.724 -3.266 -16.057 1.00 91.75 112 VAL A N 1
ATOM 839 C CA . VAL A 1 112 ? -11.493 -2.138 -16.973 1.00 91.75 112 VAL A CA 1
ATOM 840 C C . VAL A 1 112 ? -10.000 -1.932 -17.234 1.00 91.75 112 VAL A C 1
ATOM 842 O O . VAL A 1 112 ? -9.620 -1.759 -18.387 1.00 91.75 112 VAL A O 1
ATOM 845 N N . ILE A 1 113 ? -9.156 -1.994 -16.202 1.00 89.62 113 ILE A N 1
ATOM 846 C CA . ILE A 1 113 ? -7.699 -1.841 -16.340 1.00 89.62 113 ILE A CA 1
ATOM 847 C C . ILE A 1 113 ? -7.126 -2.939 -17.244 1.00 89.62 113 ILE A C 1
ATOM 849 O O . ILE A 1 113 ? -6.428 -2.620 -18.203 1.00 89.62 113 ILE A O 1
ATOM 853 N N . VAL A 1 114 ? -7.511 -4.198 -17.007 1.00 91.12 114 VAL A N 1
ATOM 854 C CA . VAL A 1 114 ? -7.078 -5.340 -17.832 1.00 91.12 114 VAL A CA 1
ATOM 855 C C . VAL A 1 114 ? -7.512 -5.176 -19.293 1.00 91.12 114 VAL A C 1
ATOM 857 O O . VAL A 1 114 ? -6.742 -5.443 -20.212 1.00 91.12 114 VAL A O 1
ATOM 860 N N . LEU A 1 115 ? -8.739 -4.704 -19.539 1.00 92.00 115 LEU A N 1
ATOM 861 C CA . LEU A 1 115 ? -9.246 -4.477 -20.898 1.00 92.00 115 LEU A CA 1
ATOM 862 C C . LEU A 1 115 ? -8.539 -3.329 -21.626 1.00 92.00 115 LEU A C 1
ATOM 864 O O . LEU A 1 115 ? -8.439 -3.359 -22.851 1.00 92.00 115 LEU A O 1
ATOM 868 N N . LEU A 1 116 ? -8.045 -2.330 -20.892 1.00 86.31 116 LEU A N 1
ATOM 869 C CA . LEU A 1 116 ? -7.242 -1.241 -21.451 1.00 86.31 116 LEU A CA 1
ATOM 870 C C . L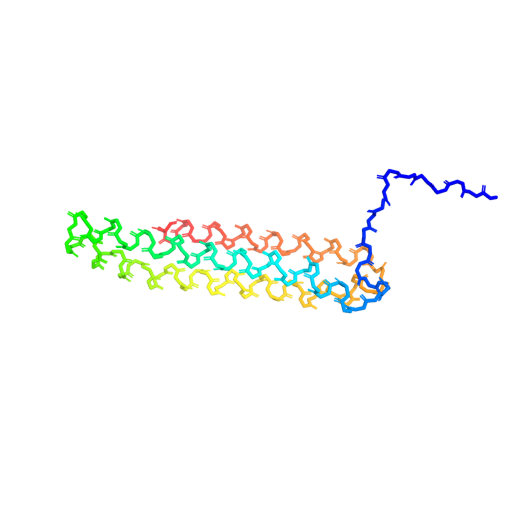EU A 1 116 ? -5.819 -1.685 -21.833 1.00 86.31 116 LEU A C 1
ATOM 872 O O . LEU A 1 116 ? -5.076 -0.889 -22.406 1.00 86.31 116 LEU A O 1
ATOM 876 N N . GLY A 1 117 ? -5.463 -2.952 -21.594 1.00 73.62 117 GLY A N 1
ATOM 877 C CA . GLY A 1 117 ? -4.210 -3.549 -22.049 1.00 73.62 117 GLY A CA 1
ATOM 878 C C . GLY A 1 117 ? -3.036 -3.357 -21.092 1.00 73.62 117 GLY A C 1
ATOM 879 O O . GLY A 1 117 ? -1.893 -3.453 -21.541 1.00 73.62 117 GLY A O 1
ATOM 880 N N . LEU A 1 118 ? -3.310 -3.086 -19.810 1.00 61.00 118 LEU A N 1
ATOM 881 C CA . LEU A 1 118 ? -2.327 -3.173 -18.725 1.00 61.00 118 LEU A CA 1
ATOM 882 C C . LEU A 1 118 ? -2.497 -4.453 -17.905 1.00 61.00 118 LEU A C 1
ATOM 884 O O . LEU A 1 118 ? -3.655 -4.808 -17.591 1.00 61.00 118 LEU A O 1
#

Sequence (118 aa):
MIKKNRAQQHNDLTQGPIKSHLIKLAIPASLGMMFDTLYNLTDNWFAGMISDNALVGLSIASIVFLLLIAITVGLQSGTSAMVAPDFANKNQPQVRSWIANSLGIGLLMSVVIVLLGL

pLDDT: mean 88.44, std 14.75, range [38.81, 98.0]

Radius of gyration: 20.42 Å; Cα contacts (8 Å, |Δi|>4): 27; chains: 1; bounding box: 48×24×56 Å

Solvent-accessible surface area (backbone atoms only — not comparable to full-atom values): 6802 Å² total; per-residue (Å²): 136,84,84,79,70,86,88,68,79,72,83,58,83,92,59,80,66,63,72,61,53,50,52,68,49,48,53,59,49,53,51,50,52,50,49,52,51,50,47,56,52,51,52,53,51,54,32,47,72,73,31,69,69,49,32,53,50,48,57,57,51,45,56,60,51,50,54,54,48,51,54,51,52,48,52,52,52,52,48,49,66,63,34,51,60,34,55,74,69,67,35,60,71,57,35,52,49,52,54,53,51,51,51,52,52,51,52,51,50,52,52,50,46,46,73,73,73,97

Foldseek 3Di:
DDDDDPPDPPVPCLDDDVVVSCCVPVVVVVVVVVVVVVVVVVVLVVLVVVDPVSNVVVVVVVVVVVVVVVVVVVLVVVLCVQLVVCVSVVVVVSNVVSVVVSVVVVVVVVVVVVVVPD

Mean predicted aligned error: 7.03 Å

Secondary structure (DSSP, 8-state):
-----TT-----TTSS-HHHHHHHHHHHHHHHHHHHHHHHHHHHHHHHHH-HHHHHHHHHHHHHHHHHHHHHHHHHHHHHHHHHHHHHTT-HHHHHHHHHHHHHHHHHHHHHHHHTT-